Protein AF-A0A8T7BG74-F1 (afdb_monomer)

pLDDT: mean 85.66, std 17.88, range [34.91, 98.44]

Sequence (77 aa):
SMMETSVKCECPQHLAKILSKLVAFENYSKDCEDSNEEDAALHKSLYEITASARTTYESALDKILVLEKIDIDRLDG

Radius of gyration: 17.17 Å; Cα contacts (8 Å, |Δi|>4): 38; chains: 1; bounding box: 36×29×45 Å

Secondary structure (DSSP, 8-state):
----------HHHHHHHHHHHHHHHHHHHHHPPPSSHHHHHHHHHHHHHHHHHHHHHHHHHHHHHHHHT--GGGS--

Nearest PDB structures (foldseek):
  8q72-assembly1_B  TM=8.987E-01  e=5.511E+00  Escherichia coli
  3ja6-assembly1_I  TM=4.406E-01  e=6.221E+00  Escherichia coli

Solvent-accessible surface area (backbone atoms only — not comparable to full-atom values): 4588 Å² total; per-residue (Å²): 132,85,83,75,81,76,72,86,64,67,55,64,63,53,48,51,57,48,46,55,50,35,56,52,48,31,52,48,35,69,70,53,87,62,91,45,74,68,50,43,54,49,30,52,50,53,26,54,55,35,53,52,49,38,56,54,52,52,59,51,42,54,54,49,31,63,74,71,67,57,69,75,88,68,71,85,120

Mean predicted aligned error: 7.37 Å

Structure (mmCIF, N/CA/C/O backbone):
data_AF-A0A8T7BG74-F1
#
_entry.id   AF-A0A8T7BG74-F1
#
loop_
_atom_site.group_PDB
_atom_site.id
_atom_site.type_symbol
_atom_site.label_atom_id
_atom_site.label_alt_id
_atom_site.label_comp_id
_atom_site.label_asym_id
_atom_site.label_entity_id
_atom_site.label_seq_id
_atom_site.pdbx_PDB_ins_code
_atom_site.Cartn_x
_atom_site.Cartn_y
_atom_site.Cartn_z
_atom_site.occupancy
_atom_site.B_iso_or_equiv
_atom_site.auth_seq_id
_atom_site.auth_comp_id
_atom_site.auth_asym_id
_atom_site.auth_atom_id
_atom_site.pdbx_PDB_model_num
ATOM 1 N N . SER A 1 1 ? 20.914 -23.796 -24.817 1.00 34.91 1 SER A N 1
ATOM 2 C CA . SER A 1 1 ? 21.293 -22.485 -24.268 1.00 34.91 1 SER A CA 1
ATOM 3 C C . SER A 1 1 ? 20.316 -22.176 -23.156 1.00 34.91 1 SER A C 1
ATOM 5 O O . SER A 1 1 ? 19.130 -22.079 -23.448 1.00 34.91 1 SER A O 1
ATOM 7 N N . MET A 1 2 ? 20.763 -22.173 -21.897 1.00 41.66 2 MET A N 1
ATOM 8 C CA . MET A 1 2 ? 19.929 -21.742 -20.770 1.00 41.66 2 MET A CA 1
ATOM 9 C C . MET A 1 2 ? 19.626 -20.259 -20.984 1.00 41.66 2 MET A C 1
ATOM 11 O O . MET A 1 2 ? 20.548 -19.467 -21.156 1.00 41.66 2 MET A O 1
ATOM 15 N N . MET A 1 3 ? 18.347 -19.899 -21.059 1.00 42.84 3 MET A N 1
ATOM 16 C CA . MET A 1 3 ? 17.935 -18.502 -21.019 1.00 42.84 3 MET A CA 1
ATOM 17 C C . MET A 1 3 ? 18.213 -17.996 -19.604 1.00 42.84 3 MET A C 1
ATOM 19 O O . MET A 1 3 ? 17.403 -18.181 -18.703 1.00 42.84 3 MET A O 1
ATOM 23 N N . GLU A 1 4 ? 19.387 -17.408 -19.391 1.00 49.19 4 GLU A N 1
ATOM 24 C CA . GLU A 1 4 ? 19.618 -16.562 -18.228 1.00 49.19 4 GLU A CA 1
ATOM 25 C C . GLU A 1 4 ? 18.775 -15.303 -18.423 1.00 49.19 4 GLU A C 1
ATOM 27 O O . GLU A 1 4 ? 19.148 -14.384 -19.154 1.00 49.19 4 GLU A O 1
ATOM 32 N N . THR A 1 5 ? 17.602 -15.257 -17.797 1.00 48.88 5 THR A N 1
ATOM 33 C CA . THR A 1 5 ? 16.907 -13.993 -17.570 1.00 48.88 5 THR A CA 1
ATOM 34 C C . THR A 1 5 ? 17.733 -13.232 -16.540 1.00 48.88 5 THR A C 1
ATOM 36 O O . THR A 1 5 ? 17.465 -13.306 -15.342 1.00 48.88 5 THR A O 1
ATOM 39 N N . SER A 1 6 ? 18.807 -12.571 -16.977 1.00 51.28 6 SER A N 1
ATOM 40 C CA . SER A 1 6 ? 19.631 -11.745 -16.099 1.00 51.28 6 SER A CA 1
ATOM 41 C C . SER A 1 6 ? 18.864 -10.462 -15.776 1.00 51.28 6 SER A C 1
ATOM 43 O O . SER A 1 6 ? 19.190 -9.383 -16.274 1.00 51.28 6 SER A O 1
ATOM 45 N N . VAL A 1 7 ? 17.806 -10.571 -14.976 1.00 57.94 7 VAL A N 1
ATOM 46 C CA . VAL A 1 7 ? 17.263 -9.409 -14.285 1.00 57.94 7 VAL A CA 1
ATOM 47 C C . VAL A 1 7 ? 18.380 -8.962 -13.343 1.00 57.94 7 VAL A C 1
ATOM 49 O O . VAL A 1 7 ? 18.663 -9.613 -12.346 1.00 57.94 7 VAL A O 1
ATOM 52 N N . LYS A 1 8 ? 19.117 -7.910 -13.717 1.00 67.44 8 LYS A N 1
ATOM 53 C CA . LYS A 1 8 ? 20.271 -7.428 -12.936 1.00 67.44 8 LYS A CA 1
ATOM 54 C C . LYS A 1 8 ? 19.845 -6.701 -11.652 1.00 67.44 8 LYS A C 1
ATOM 56 O O . LYS A 1 8 ? 20.668 -6.539 -10.756 1.00 67.44 8 LYS A O 1
ATOM 61 N N . CYS A 1 9 ? 18.591 -6.244 -11.574 1.00 79.44 9 CYS A N 1
ATOM 62 C CA . CYS A 1 9 ? 18.010 -5.539 -10.427 1.00 79.44 9 CYS A CA 1
ATOM 63 C C . CYS A 1 9 ? 17.005 -6.457 -9.724 1.00 79.44 9 CYS A C 1
ATOM 65 O O . CYS A 1 9 ? 15.951 -6.748 -10.274 1.00 79.44 9 CYS A O 1
ATOM 67 N N . GLU A 1 10 ? 17.232 -6.802 -8.460 1.00 88.38 10 GLU A N 1
ATOM 68 C CA . GLU A 1 10 ? 16.233 -7.511 -7.630 1.00 88.38 10 GLU A CA 1
ATOM 69 C C . GLU A 1 10 ? 15.044 -6.612 -7.216 1.00 88.38 10 GLU A C 1
ATOM 71 O O . GLU A 1 10 ? 14.142 -6.991 -6.466 1.00 88.38 10 GLU A O 1
ATOM 76 N N . CYS A 1 11 ? 15.043 -5.376 -7.704 1.00 90.62 11 CYS A N 1
ATOM 77 C CA . CYS A 1 11 ? 14.143 -4.290 -7.357 1.00 90.62 11 CYS A CA 1
ATOM 78 C C . CYS A 1 11 ? 12.655 -4.628 -7.590 1.00 90.62 11 CYS A C 1
ATOM 80 O O . CYS A 1 11 ? 11.878 -4.412 -6.657 1.00 90.62 11 CYS A O 1
ATOM 82 N N . PRO A 1 12 ? 12.235 -5.235 -8.728 1.00 89.81 12 PRO A N 1
ATOM 83 C CA . PRO A 1 12 ? 10.850 -5.677 -8.907 1.00 89.81 12 PRO A CA 1
ATOM 84 C C . PRO A 1 12 ? 10.403 -6.659 -7.820 1.00 89.81 12 PRO A C 1
ATOM 86 O O . PRO A 1 12 ? 9.326 -6.507 -7.248 1.00 89.81 12 PRO A O 1
ATOM 89 N N . GLN A 1 13 ? 11.252 -7.637 -7.478 1.00 89.69 13 GLN A N 1
ATOM 90 C CA . GLN A 1 13 ? 1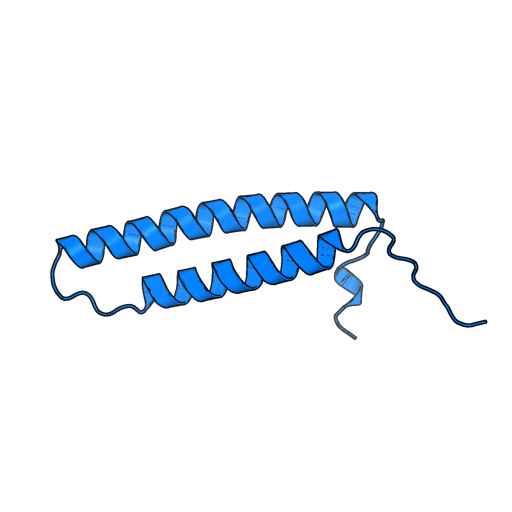0.918 -8.650 -6.477 1.00 89.69 13 GLN A CA 1
ATOM 91 C C . GLN A 1 13 ? 10.819 -8.039 -5.072 1.00 89.69 13 GLN A C 1
ATOM 93 O O . GLN A 1 13 ? 9.934 -8.400 -4.292 1.00 89.69 13 GLN A O 1
ATOM 98 N N . HIS A 1 14 ? 11.711 -7.106 -4.731 1.00 93.50 14 HIS A N 1
ATOM 99 C CA . HIS A 1 14 ? 11.641 -6.382 -3.464 1.00 93.50 14 HIS A CA 1
ATOM 100 C C . HIS A 1 14 ? 10.383 -5.515 -3.362 1.00 93.50 14 HIS A C 1
ATOM 102 O O . HIS A 1 14 ? 9.715 -5.556 -2.327 1.00 93.50 14 HIS A O 1
ATOM 108 N N . LEU A 1 15 ? 10.024 -4.782 -4.421 1.00 94.62 15 LEU A N 1
ATOM 109 C CA . LEU A 1 15 ? 8.808 -3.967 -4.439 1.00 94.62 15 LEU A CA 1
ATOM 110 C C . LEU A 1 15 ? 7.550 -4.831 -4.351 1.00 94.62 15 LEU A C 1
ATOM 112 O O . LEU A 1 15 ? 6.677 -4.519 -3.546 1.00 94.62 15 LEU A O 1
ATOM 116 N N . ALA A 1 16 ? 7.487 -5.954 -5.071 1.00 92.62 16 ALA A N 1
ATOM 117 C CA . ALA A 1 16 ? 6.375 -6.897 -4.966 1.00 92.62 16 ALA A CA 1
ATOM 118 C C . ALA A 1 16 ? 6.183 -7.397 -3.521 1.00 92.62 16 ALA A C 1
ATOM 120 O O . ALA A 1 16 ? 5.071 -7.378 -2.998 1.00 92.62 16 ALA A O 1
ATOM 121 N N . LYS A 1 17 ? 7.273 -7.752 -2.823 1.00 96.19 17 LYS A N 1
ATOM 122 C CA . LYS A 1 17 ? 7.223 -8.155 -1.403 1.00 96.19 17 LYS A CA 1
ATOM 123 C C . LYS A 1 17 ? 6.725 -7.031 -0.486 1.00 96.19 17 LYS A C 1
ATOM 125 O O . LYS A 1 17 ? 6.037 -7.315 0.493 1.00 96.19 17 LYS A O 1
ATOM 130 N N . ILE A 1 18 ? 7.086 -5.775 -0.761 1.00 97.88 18 ILE A N 1
ATOM 131 C CA . ILE A 1 18 ? 6.592 -4.616 -0.002 1.00 97.88 18 ILE A CA 1
ATOM 132 C C . ILE A 1 18 ? 5.097 -4.420 -0.259 1.00 97.88 18 ILE A C 1
ATOM 134 O O . ILE A 1 18 ? 4.337 -4.313 0.698 1.00 97.88 18 ILE A O 1
ATOM 138 N N . LEU A 1 19 ? 4.665 -4.455 -1.520 1.00 97.94 19 LEU A N 1
ATOM 139 C CA . LEU A 1 19 ? 3.257 -4.339 -1.901 1.00 97.94 19 LEU A CA 1
ATOM 140 C C . LEU A 1 19 ? 2.395 -5.411 -1.231 1.00 97.94 19 LEU A C 1
ATOM 142 O O . LEU A 1 19 ? 1.365 -5.082 -0.650 1.00 97.94 19 LEU A O 1
ATOM 146 N N . SER A 1 20 ? 2.849 -6.668 -1.204 1.00 97.38 20 SER A N 1
ATOM 147 C CA . SER A 1 20 ? 2.141 -7.735 -0.487 1.00 97.38 20 SER A CA 1
ATOM 148 C C . SER A 1 20 ? 1.978 -7.439 1.008 1.00 97.38 20 SER A C 1
ATOM 150 O O . SER A 1 20 ? 0.932 -7.738 1.579 1.00 97.38 20 SER A O 1
ATOM 152 N N . LYS A 1 21 ? 2.982 -6.828 1.654 1.00 98.38 21 LYS A N 1
ATOM 153 C CA . LYS A 1 21 ? 2.891 -6.423 3.067 1.00 98.38 21 LYS A CA 1
ATOM 154 C C . LYS A 1 21 ? 1.931 -5.255 3.277 1.00 98.38 21 LYS A C 1
ATOM 156 O O . LYS A 1 21 ? 1.217 -5.256 4.272 1.00 98.38 21 LYS A O 1
ATOM 161 N N . LEU A 1 22 ? 1.910 -4.289 2.359 1.00 98.44 22 LEU A N 1
ATOM 162 C CA . LEU A 1 22 ? 0.983 -3.158 2.412 1.00 98.44 22 LEU A CA 1
ATOM 163 C C . LEU A 1 22 ? -0.464 -3.642 2.280 1.00 98.44 22 LEU A C 1
ATOM 165 O O . LEU A 1 22 ? -1.277 -3.334 3.140 1.00 98.44 22 LEU A O 1
ATOM 169 N N . VAL A 1 23 ? -0.751 -4.507 1.302 1.00 97.88 23 VAL A N 1
ATOM 170 C CA . VAL A 1 23 ? -2.081 -5.120 1.137 1.00 97.88 23 VAL A CA 1
ATOM 171 C C . VAL A 1 23 ? -2.489 -5.930 2.371 1.00 97.88 23 VAL A C 1
ATOM 173 O O . VAL A 1 23 ? -3.624 -5.833 2.831 1.00 97.88 23 VAL A O 1
ATOM 176 N N . ALA A 1 24 ? -1.572 -6.720 2.938 1.00 98.06 24 ALA A N 1
ATOM 177 C CA . ALA A 1 24 ? -1.856 -7.473 4.157 1.00 98.06 24 ALA A CA 1
ATOM 178 C C . ALA A 1 24 ? -2.187 -6.550 5.341 1.00 98.06 24 ALA A C 1
ATOM 180 O O . ALA A 1 24 ? -3.101 -6.847 6.108 1.00 98.06 24 ALA A O 1
ATOM 181 N N . PHE A 1 25 ? -1.470 -5.431 5.478 1.00 98.12 25 PHE A N 1
ATOM 182 C CA . PHE A 1 25 ? -1.716 -4.468 6.544 1.00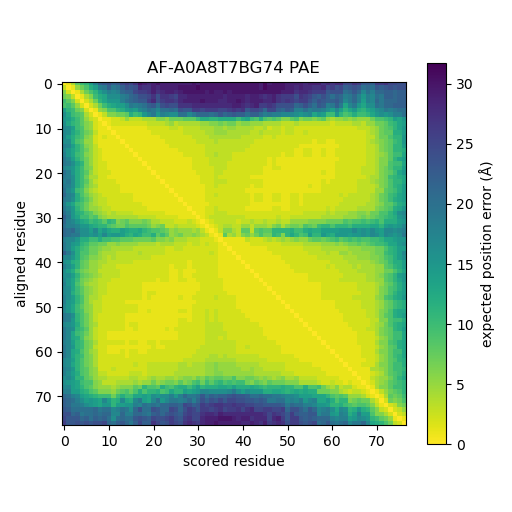 98.12 25 PHE A CA 1
ATOM 183 C C . PHE A 1 25 ? -3.000 -3.658 6.321 1.00 98.12 25 PHE A C 1
ATOM 185 O O . PHE A 1 25 ? -3.728 -3.448 7.280 1.00 98.12 25 PHE A O 1
ATOM 192 N N . GLU A 1 26 ? -3.346 -3.293 5.082 1.00 97.12 26 GLU A N 1
ATOM 193 C CA . GLU A 1 26 ? -4.648 -2.694 4.748 1.00 97.12 26 GLU A CA 1
ATOM 194 C C . GLU A 1 26 ? -5.806 -3.597 5.186 1.00 97.12 26 GLU A C 1
ATOM 196 O O . GLU A 1 26 ? -6.713 -3.139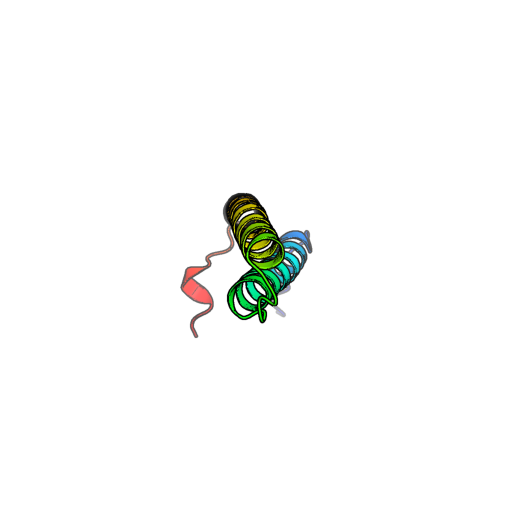 5.878 1.00 97.12 26 GLU A O 1
ATOM 201 N N . ASN A 1 27 ? -5.757 -4.884 4.826 1.00 96.25 27 ASN A N 1
ATOM 202 C CA . ASN A 1 27 ? -6.786 -5.846 5.226 1.00 96.25 27 ASN A CA 1
ATOM 203 C C . ASN A 1 27 ? -6.845 -5.988 6.750 1.00 96.25 27 ASN A C 1
ATOM 205 O O . ASN A 1 27 ? -7.922 -5.926 7.327 1.00 96.25 27 ASN A O 1
ATOM 209 N N . TYR A 1 28 ? -5.689 -6.091 7.411 1.00 96.81 28 TYR A N 1
ATOM 210 C CA . TYR A 1 28 ? -5.626 -6.130 8.869 1.00 96.81 28 TYR A CA 1
ATOM 211 C C . TYR A 1 28 ? -6.236 -4.877 9.515 1.00 96.81 28 TYR A C 1
ATOM 213 O O . TYR A 1 28 ? -7.051 -5.007 10.418 1.00 96.81 28 TYR A O 1
ATOM 221 N N . SER A 1 29 ? -5.876 -3.671 9.061 1.00 95.56 29 SER A N 1
ATOM 222 C CA . SER A 1 29 ? -6.407 -2.413 9.604 1.00 95.56 29 SER A CA 1
ATOM 223 C C . SER A 1 29 ? -7.901 -2.249 9.343 1.00 95.56 29 SER A C 1
ATOM 225 O O . SER A 1 29 ? -8.583 -1.612 10.133 1.00 95.56 29 SER A O 1
ATOM 227 N N . LYS A 1 30 ? -8.415 -2.818 8.251 1.00 92.06 30 LYS A N 1
ATOM 228 C CA . LYS A 1 30 ? -9.842 -2.807 7.926 1.00 92.06 30 LYS A CA 1
ATOM 229 C C . LYS A 1 30 ? -10.649 -3.808 8.758 1.00 92.06 30 LYS A C 1
ATOM 231 O O . LYS A 1 30 ? -11.782 -3.507 9.117 1.00 92.06 30 LYS A O 1
ATOM 236 N N . ASP A 1 31 ? -10.077 -4.980 9.024 1.00 93.25 31 ASP A N 1
ATOM 237 C CA . ASP A 1 31 ? -10.742 -6.088 9.720 1.00 93.25 31 ASP A CA 1
ATOM 238 C C . ASP A 1 31 ? -10.443 -6.100 11.233 1.00 93.25 31 ASP A C 1
ATOM 240 O O . ASP A 1 31 ? -10.854 -7.022 11.942 1.00 93.25 31 ASP A O 1
ATOM 244 N N . CYS A 1 32 ? -9.701 -5.108 11.735 1.00 92.38 32 CYS A N 1
ATOM 245 C CA . CYS A 1 32 ? -9.374 -4.992 13.151 1.00 92.38 32 CYS A CA 1
ATOM 246 C C . CYS A 1 32 ? -10.634 -4.703 13.978 1.00 92.38 32 CYS A C 1
ATOM 248 O O . CYS A 1 32 ? -11.528 -3.981 13.542 1.00 92.38 32 CYS A O 1
ATOM 250 N N . GLU A 1 33 ? -10.706 -5.270 15.180 1.00 87.56 33 GLU A N 1
ATOM 251 C CA . GLU A 1 33 ? -11.811 -5.009 16.098 1.00 87.56 33 GLU A CA 1
ATOM 252 C C . GLU A 1 33 ? -11.599 -3.665 16.805 1.00 87.56 33 GLU A C 1
ATOM 254 O O . GLU A 1 33 ? -10.600 -3.463 17.500 1.00 87.56 33 GLU A O 1
ATOM 259 N N . ASP A 1 34 ? -12.557 -2.755 16.648 1.00 90.44 3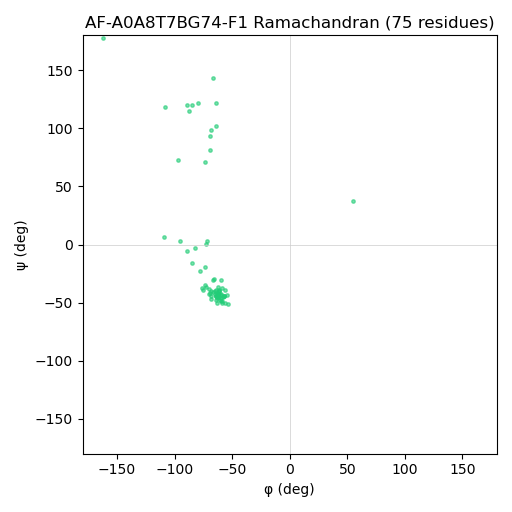4 ASP A N 1
ATOM 260 C CA . ASP A 1 34 ? -12.539 -1.449 17.298 1.00 90.44 34 ASP A CA 1
ATOM 261 C C . ASP A 1 34 ? -13.222 -1.525 18.665 1.00 90.44 34 ASP A C 1
ATOM 263 O O . ASP A 1 34 ? -14.410 -1.837 18.769 1.00 90.44 34 ASP A O 1
ATOM 267 N N . SER A 1 35 ? -12.488 -1.208 19.735 1.00 86.38 35 SER A N 1
ATOM 268 C CA . SER A 1 35 ? -13.046 -1.221 21.096 1.00 86.38 35 SER A CA 1
ATOM 269 C C . SER A 1 35 ? -13.767 0.085 21.459 1.00 86.38 35 SER A C 1
ATOM 271 O O . SER A 1 35 ? -14.514 0.125 22.439 1.00 86.38 35 SER A O 1
ATOM 273 N N . ASN A 1 36 ? -13.542 1.161 20.695 1.00 93.94 36 ASN A N 1
ATOM 274 C CA . ASN A 1 36 ? -14.170 2.475 20.846 1.00 93.94 36 ASN A CA 1
ATOM 275 C C . ASN A 1 36 ? -14.013 3.326 19.559 1.00 93.94 36 ASN A C 1
ATOM 277 O O . ASN A 1 36 ? -13.383 2.905 18.589 1.00 93.94 36 ASN A O 1
ATOM 281 N N . GLU A 1 37 ? -14.585 4.535 19.551 1.00 94.06 37 GLU A N 1
ATOM 282 C CA . GLU A 1 37 ? -14.530 5.453 18.400 1.00 94.06 37 GLU A CA 1
ATOM 283 C C . GLU A 1 37 ? -13.117 5.983 18.088 1.00 94.06 37 GLU A C 1
ATOM 285 O O . GLU A 1 37 ? -12.812 6.257 16.925 1.00 94.06 37 GLU A O 1
ATOM 290 N N . GLU A 1 38 ? -12.250 6.128 19.094 1.00 95.94 38 GLU A N 1
ATOM 291 C CA . GLU A 1 38 ? -10.864 6.579 18.904 1.00 95.94 38 GLU A CA 1
ATOM 292 C C . GLU A 1 38 ? -10.033 5.501 18.192 1.00 95.94 38 GLU A C 1
ATOM 294 O O . GLU A 1 38 ? -9.304 5.815 17.247 1.00 95.94 38 GLU A O 1
ATOM 299 N N . ASP A 1 39 ? -10.205 4.234 18.578 1.00 95.88 39 ASP A N 1
ATOM 300 C CA . ASP A 1 39 ? -9.570 3.082 17.928 1.00 95.88 39 ASP A CA 1
ATOM 301 C C . ASP A 1 39 ? -10.019 2.966 16.463 1.00 95.88 39 ASP A C 1
ATOM 303 O O . ASP A 1 39 ? -9.180 2.865 15.565 1.00 95.88 39 ASP A O 1
ATOM 307 N N . ALA A 1 40 ? -11.323 3.107 16.199 1.00 95.19 40 ALA A N 1
ATOM 308 C CA . ALA A 1 40 ? -11.872 3.085 14.840 1.00 95.19 40 ALA A CA 1
ATOM 309 C C . ALA A 1 40 ? -11.290 4.195 13.952 1.00 95.19 40 ALA A C 1
ATOM 311 O O . ALA A 1 40 ? -10.935 3.975 12.787 1.00 95.19 40 ALA A O 1
ATOM 312 N N . ALA A 1 41 ? -11.159 5.409 14.496 1.00 96.50 41 ALA A N 1
ATOM 313 C CA . ALA A 1 41 ? -10.558 6.528 13.779 1.00 96.50 41 ALA A CA 1
ATOM 314 C C . ALA A 1 41 ? -9.069 6.281 13.482 1.00 96.50 41 ALA A C 1
ATOM 316 O O . ALA A 1 41 ? -8.599 6.585 12.378 1.00 96.50 41 ALA A O 1
ATOM 317 N N . LEU A 1 42 ? -8.334 5.701 14.435 1.00 96.56 42 LEU A N 1
ATOM 318 C CA . LEU A 1 42 ? -6.937 5.320 14.252 1.00 96.56 42 LEU A CA 1
ATOM 319 C C . LEU A 1 42 ? -6.785 4.256 13.158 1.00 96.56 42 LEU A C 1
ATOM 321 O O . LEU A 1 42 ? -5.983 4.444 12.243 1.00 96.56 42 LEU A O 1
ATOM 325 N N . HIS A 1 43 ? -7.553 3.168 13.206 1.00 97.44 43 HIS A N 1
ATOM 326 C CA . HIS A 1 43 ? -7.462 2.087 12.222 1.00 97.44 43 HIS A CA 1
ATOM 327 C C . HIS A 1 43 ? -7.845 2.540 10.814 1.00 97.44 43 HIS A C 1
ATOM 329 O O . HIS A 1 43 ? -7.150 2.209 9.849 1.00 97.44 43 HIS A O 1
ATOM 335 N N . LYS A 1 44 ? -8.865 3.395 10.691 1.00 96.38 44 LYS A N 1
ATOM 336 C CA . LYS A 1 44 ? -9.198 4.042 9.419 1.00 96.38 44 LYS A CA 1
ATOM 337 C C . LYS A 1 44 ? -8.033 4.880 8.882 1.00 96.38 44 LYS A C 1
ATOM 339 O O . LYS A 1 44 ? -7.692 4.762 7.707 1.00 96.38 44 LYS A O 1
ATOM 344 N N . SER A 1 45 ? -7.396 5.684 9.733 1.00 97.94 45 SER A N 1
ATOM 345 C CA . SER A 1 45 ? -6.223 6.481 9.347 1.00 97.94 45 SER A CA 1
ATOM 346 C C . SER A 1 45 ? -5.052 5.596 8.895 1.00 97.94 45 SER A C 1
ATOM 348 O O . SER A 1 45 ? -4.434 5.854 7.862 1.00 97.94 45 SER A O 1
ATOM 350 N N . LEU A 1 46 ? -4.782 4.496 9.609 1.00 98.06 46 LEU A N 1
ATOM 351 C CA . LEU A 1 46 ? -3.750 3.522 9.235 1.00 98.06 46 LEU A CA 1
ATOM 352 C C . LEU A 1 46 ? -4.041 2.862 7.881 1.00 98.06 46 LEU A C 1
ATOM 354 O O . LEU A 1 46 ? -3.131 2.753 7.055 1.00 98.06 46 LEU A O 1
ATOM 358 N N . TYR A 1 47 ? -5.293 2.481 7.622 1.00 97.94 47 TYR A N 1
ATOM 359 C CA . TYR A 1 47 ? -5.728 1.981 6.318 1.00 97.94 47 TYR A CA 1
ATOM 360 C C . TYR A 1 47 ? -5.474 3.015 5.209 1.00 97.94 47 TYR A C 1
ATOM 362 O O . TYR A 1 47 ? -4.838 2.697 4.205 1.00 97.94 47 TYR A O 1
ATOM 370 N N . GLU A 1 48 ? -5.904 4.266 5.400 1.00 98.19 48 GLU A N 1
ATOM 371 C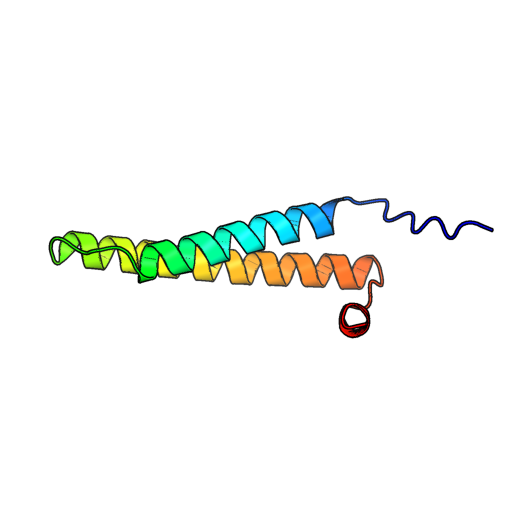 CA . GLU A 1 48 ? -5.765 5.338 4.404 1.00 98.19 48 GLU A CA 1
ATOM 372 C C . GLU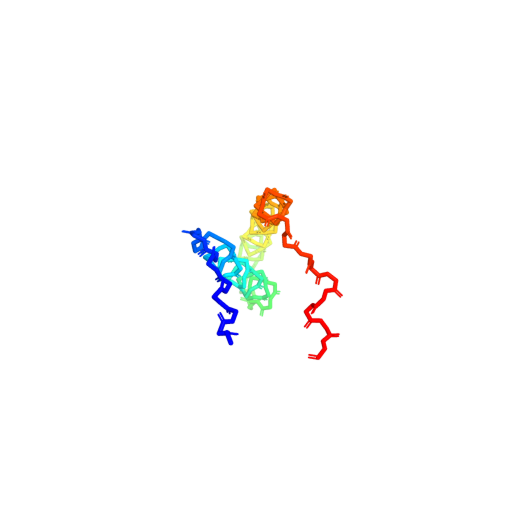 A 1 48 ? -4.293 5.650 4.082 1.00 98.19 48 GLU A C 1
ATOM 374 O O . GLU A 1 48 ? -3.910 5.749 2.911 1.00 98.19 48 GLU A O 1
ATOM 379 N N . ILE A 1 49 ? -3.442 5.748 5.109 1.00 98.44 49 ILE A N 1
ATOM 380 C CA . ILE A 1 49 ? -1.997 5.970 4.950 1.00 98.44 49 ILE A CA 1
ATOM 381 C C . ILE A 1 49 ? -1.355 4.805 4.189 1.00 98.44 49 ILE A C 1
ATOM 383 O O . ILE A 1 49 ? -0.534 5.023 3.293 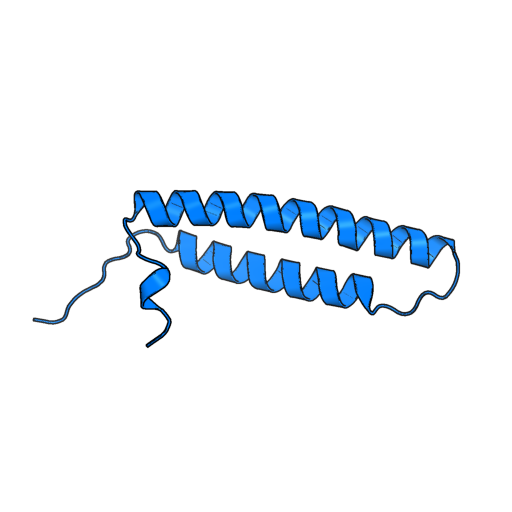1.00 98.44 49 ILE A O 1
ATOM 387 N N . THR A 1 50 ? -1.740 3.570 4.513 1.00 98.31 50 THR A N 1
ATOM 388 C CA . THR A 1 50 ? -1.176 2.371 3.881 1.00 98.31 50 THR A CA 1
ATOM 389 C C . THR A 1 50 ? -1.602 2.257 2.420 1.00 98.31 50 THR A C 1
ATOM 391 O O . THR A 1 50 ? -0.746 2.029 1.565 1.00 98.31 50 THR A O 1
ATOM 394 N N . ALA A 1 51 ? -2.869 2.540 2.108 1.00 97.88 51 ALA A N 1
ATOM 395 C CA . ALA A 1 51 ? -3.381 2.571 0.738 1.00 97.88 51 ALA A CA 1
ATOM 396 C C . ALA A 1 51 ? -2.673 3.627 -0.131 1.00 97.88 51 ALA A C 1
ATOM 398 O O . ALA A 1 51 ? -2.346 3.382 -1.300 1.00 97.88 51 ALA A O 1
ATOM 399 N N . SER A 1 52 ? -2.380 4.794 0.449 1.00 98.44 52 SER A N 1
ATOM 400 C CA . SER A 1 52 ? -1.593 5.844 -0.209 1.00 98.44 52 SER A CA 1
ATOM 401 C C . SER A 1 52 ? -0.153 5.391 -0.489 1.00 98.44 52 SER A C 1
ATOM 403 O O . SER A 1 52 ? 0.364 5.553 -1.603 1.00 98.44 52 SER A O 1
ATOM 405 N N . ALA A 1 53 ? 0.485 4.739 0.490 1.00 98.25 53 ALA A N 1
ATOM 406 C CA . ALA A 1 53 ? 1.805 4.150 0.306 1.00 98.25 53 ALA A CA 1
ATOM 407 C C . ALA A 1 53 ? 1.783 3.080 -0.797 1.00 98.25 53 ALA A C 1
ATOM 409 O O . ALA A 1 53 ? 2.604 3.146 -1.708 1.00 98.25 53 ALA A O 1
ATOM 410 N N . ARG A 1 54 ? 0.816 2.153 -0.788 1.00 98.38 54 ARG A N 1
ATOM 411 C CA . ARG A 1 54 ? 0.672 1.108 -1.815 1.00 98.38 54 ARG A CA 1
ATOM 412 C C . ARG A 1 54 ? 0.627 1.702 -3.218 1.00 98.38 54 ARG A C 1
ATOM 414 O O . ARG A 1 54 ? 1.460 1.338 -4.039 1.00 98.38 54 ARG A O 1
ATOM 421 N N . THR A 1 55 ? -0.234 2.693 -3.445 1.00 98.06 55 THR A N 1
ATOM 422 C CA . THR A 1 55 ? -0.359 3.386 -4.742 1.00 98.06 55 THR A CA 1
ATOM 423 C C . THR A 1 55 ? 0.979 3.985 -5.207 1.00 98.06 55 THR A C 1
ATOM 425 O O . THR A 1 55 ? 1.348 3.926 -6.384 1.00 98.06 55 THR A O 1
ATOM 428 N N . THR A 1 56 ? 1.751 4.543 -4.268 1.00 98.00 56 THR A N 1
ATOM 429 C CA . THR A 1 56 ? 3.082 5.104 -4.549 1.00 98.00 56 THR A CA 1
ATOM 430 C C . THR A 1 56 ? 4.085 4.018 -4.951 1.00 98.00 56 THR A C 1
ATOM 432 O O . THR A 1 56 ? 4.877 4.219 -5.874 1.00 98.00 56 THR A O 1
ATOM 435 N N . TYR A 1 57 ? 4.051 2.860 -4.287 1.00 96.94 57 TYR A N 1
ATOM 436 C CA . TYR A 1 57 ? 4.922 1.723 -4.598 1.00 96.94 57 TYR A CA 1
ATOM 437 C C . TYR A 1 57 ? 4.513 0.997 -5.887 1.00 96.94 57 TYR A C 1
ATOM 439 O O . TYR A 1 57 ? 5.398 0.579 -6.627 1.00 96.94 57 TYR A O 1
ATOM 447 N N . GLU A 1 58 ? 3.220 0.901 -6.203 1.00 96.50 58 GLU A N 1
ATOM 448 C CA . GLU A 1 58 ? 2.716 0.388 -7.490 1.00 96.50 58 GLU A CA 1
ATOM 449 C C . GLU A 1 58 ? 3.247 1.253 -8.636 1.00 96.50 58 GLU A C 1
ATOM 451 O O . GLU A 1 58 ? 3.910 0.754 -9.541 1.00 96.50 58 GLU A O 1
ATOM 456 N N . SER A 1 59 ? 3.125 2.577 -8.503 1.00 96.19 59 SER A N 1
ATOM 457 C CA . SER A 1 59 ? 3.686 3.529 -9.471 1.00 96.19 59 SER A CA 1
ATOM 458 C C . SER A 1 59 ? 5.210 3.412 -9.621 1.00 96.19 59 SER A C 1
ATOM 460 O O . SER A 1 59 ? 5.768 3.731 -10.673 1.00 96.19 59 SER A O 1
ATOM 462 N N . ALA A 1 60 ? 5.923 3.023 -8.560 1.00 94.56 60 ALA A N 1
ATOM 463 C CA . ALA A 1 60 ? 7.359 2.774 -8.621 1.00 94.56 60 ALA A CA 1
ATOM 464 C C . ALA A 1 60 ? 7.675 1.442 -9.316 1.00 94.56 60 ALA A C 1
ATOM 466 O O . ALA A 1 60 ? 8.622 1.383 -10.100 1.00 94.56 60 ALA A O 1
ATOM 467 N N . LEU A 1 61 ? 6.876 0.401 -9.070 1.00 93.06 61 LEU A N 1
ATOM 468 C CA . LEU A 1 61 ? 7.009 -0.896 -9.720 1.00 93.06 61 LEU A CA 1
ATOM 469 C C . LEU A 1 61 ? 6.779 -0.772 -11.229 1.00 93.06 61 LEU A C 1
ATOM 471 O O . LEU A 1 61 ? 7.633 -1.216 -11.993 1.00 93.06 61 LEU A O 1
ATOM 475 N N . ASP A 1 62 ? 5.729 -0.069 -11.655 1.00 91.00 62 ASP A N 1
ATOM 476 C CA . ASP A 1 62 ? 5.438 0.180 -13.072 1.00 91.00 62 ASP A CA 1
ATOM 477 C C . ASP A 1 62 ? 6.629 0.819 -13.798 1.00 91.00 62 ASP A C 1
ATOM 479 O O . ASP A 1 62 ? 7.017 0.395 -14.888 1.00 91.00 62 ASP A O 1
ATOM 483 N N . LYS A 1 63 ? 7.287 1.801 -13.167 1.00 92.00 63 LYS A N 1
ATOM 484 C CA . LYS A 1 63 ? 8.487 2.445 -13.730 1.00 92.00 63 LYS A CA 1
ATOM 485 C C . LYS A 1 63 ? 9.640 1.463 -13.924 1.00 92.00 63 LYS A C 1
ATOM 487 O O . LYS A 1 63 ? 10.345 1.561 -14.927 1.00 92.00 63 LYS A O 1
ATOM 492 N N . ILE A 1 64 ? 9.848 0.542 -12.981 1.00 88.69 64 ILE A N 1
ATOM 493 C CA . ILE A 1 64 ? 10.900 -0.476 -13.090 1.00 88.69 64 ILE A CA 1
ATOM 494 C C . ILE A 1 64 ? 10.558 -1.462 -14.209 1.00 88.69 64 ILE A C 1
ATOM 496 O O . ILE A 1 64 ? 11.425 -1.777 -15.019 1.00 88.69 64 ILE A O 1
ATOM 500 N N . LEU A 1 65 ? 9.308 -1.917 -14.290 1.00 86.88 65 LEU A N 1
ATOM 501 C CA . LEU A 1 65 ? 8.874 -2.876 -15.308 1.00 86.88 65 LEU A CA 1
ATOM 502 C C . LEU A 1 65 ? 9.012 -2.294 -16.722 1.00 86.88 65 LEU A C 1
ATOM 504 O O . LEU A 1 65 ? 9.552 -2.958 -17.606 1.00 86.88 65 LEU A O 1
ATOM 508 N N . VAL A 1 66 ? 8.654 -1.018 -16.911 1.00 87.31 66 VAL A N 1
ATOM 509 C CA . VAL A 1 66 ? 8.884 -0.288 -18.169 1.00 87.31 66 VAL A CA 1
ATOM 510 C C . VAL A 1 66 ? 10.378 -0.171 -18.495 1.00 87.31 66 VAL A C 1
ATOM 512 O O . VAL A 1 66 ? 10.772 -0.403 -19.639 1.00 87.31 66 VAL A O 1
ATOM 515 N N . LEU A 1 67 ? 11.221 0.173 -17.513 1.00 87.38 67 LEU A N 1
ATOM 516 C CA . LEU A 1 67 ? 12.668 0.326 -17.710 1.00 87.38 67 LEU A CA 1
ATOM 517 C C . LEU A 1 67 ? 13.342 -0.997 -18.106 1.00 87.38 67 LEU A C 1
ATOM 519 O O . LEU A 1 67 ? 14.157 -1.026 -19.029 1.00 87.38 67 LEU A O 1
ATOM 523 N N . GLU A 1 68 ? 12.976 -2.084 -17.429 1.00 83.00 68 GLU A N 1
ATOM 524 C CA . GLU A 1 68 ? 13.517 -3.430 -17.644 1.00 83.00 68 GLU A CA 1
ATOM 525 C C . GLU A 1 68 ? 12.843 -4.159 -18.825 1.00 83.00 68 GLU A C 1
ATOM 527 O O . GLU A 1 68 ? 13.258 -5.259 -19.187 1.00 83.00 68 GLU A O 1
ATOM 532 N N . LYS A 1 69 ? 11.830 -3.545 -19.459 1.00 83.44 69 LYS A N 1
ATOM 533 C CA . LYS A 1 69 ? 11.013 -4.132 -20.539 1.00 83.44 69 LYS A CA 1
ATOM 534 C C . LYS A 1 69 ? 10.378 -5.470 -20.139 1.00 83.44 69 LYS A C 1
ATOM 536 O O . LYS A 1 69 ? 10.307 -6.399 -20.946 1.00 83.44 69 LYS A O 1
ATOM 541 N N . ILE A 1 70 ? 9.947 -5.568 -18.884 1.00 76.31 70 ILE A N 1
ATOM 542 C CA . ILE A 1 70 ? 9.241 -6.732 -18.354 1.00 76.31 70 ILE A CA 1
ATOM 543 C C . ILE A 1 70 ? 7.763 -6.571 -18.698 1.00 76.31 70 ILE A C 1
ATOM 545 O O . ILE A 1 70 ? 7.129 -5.596 -18.302 1.00 76.31 70 ILE A O 1
ATOM 549 N N . ASP A 1 71 ? 7.235 -7.533 -19.445 1.00 71.25 71 ASP A N 1
ATOM 550 C CA . ASP A 1 71 ? 5.830 -7.571 -19.830 1.00 71.25 71 ASP A CA 1
ATOM 551 C C . ASP A 1 71 ? 5.016 -8.295 -18.750 1.00 71.25 71 ASP A C 1
ATOM 553 O O . ASP A 1 71 ? 5.237 -9.481 -18.487 1.00 71.25 71 ASP A O 1
ATOM 557 N N . ILE A 1 72 ? 4.120 -7.564 -18.089 1.00 64.00 72 ILE A N 1
ATOM 558 C CA . ILE A 1 72 ? 3.323 -8.060 -16.957 1.00 64.00 72 ILE A CA 1
ATOM 559 C C . ILE A 1 72 ? 2.155 -8.929 -17.449 1.00 64.00 72 ILE A C 1
ATOM 561 O O . ILE A 1 72 ? 1.724 -9.825 -16.729 1.00 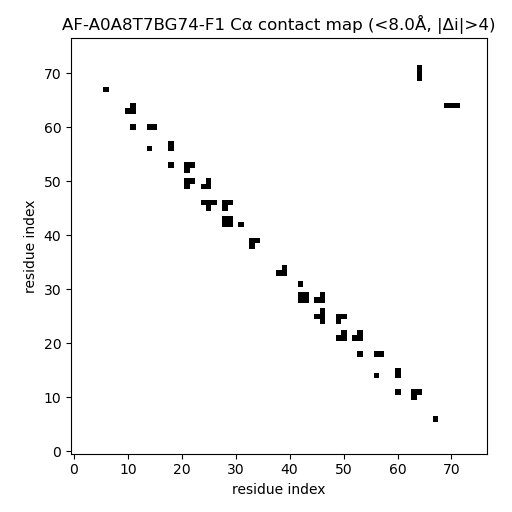64.00 72 ILE A O 1
ATOM 565 N N . ASP A 1 73 ? 1.732 -8.761 -18.708 1.00 61.12 73 ASP A N 1
ATOM 566 C CA . ASP A 1 73 ? 0.633 -9.516 -19.332 1.00 61.12 73 ASP A CA 1
ATOM 567 C C . ASP A 1 73 ? 1.008 -10.977 -19.659 1.00 61.12 73 ASP A C 1
ATOM 569 O O . ASP A 1 73 ? 0.208 -11.740 -20.199 1.00 61.12 73 ASP A O 1
ATOM 573 N N . ARG A 1 74 ? 2.242 -11.398 -19.350 1.00 50.28 74 ARG A N 1
ATOM 574 C CA . ARG A 1 74 ? 2.762 -12.748 -19.632 1.00 50.28 74 ARG A CA 1
ATOM 575 C C . ARG A 1 74 ? 2.953 -13.620 -18.391 1.00 50.28 74 ARG A C 1
ATOM 577 O O . ARG A 1 74 ? 3.524 -14.702 -18.516 1.00 50.28 74 ARG A O 1
ATOM 584 N N . LEU A 1 75 ? 2.520 -13.162 -17.215 1.00 52.38 75 LEU A N 1
ATOM 585 C CA . LEU A 1 75 ? 2.612 -13.926 -15.962 1.00 52.38 75 LEU A CA 1
ATOM 586 C C . LEU A 1 75 ? 1.387 -14.820 -15.701 1.00 52.38 75 LEU A C 1
ATOM 588 O O . LEU A 1 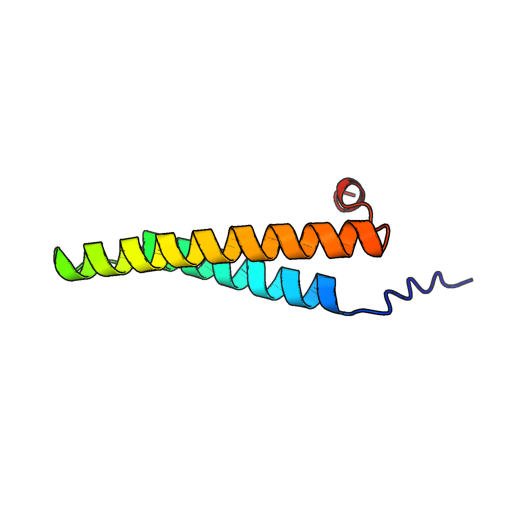75 ? 1.432 -15.657 -14.801 1.00 52.38 75 LEU A O 1
ATOM 592 N N . ASP A 1 76 ? 0.360 -14.711 -16.545 1.00 42.91 76 ASP A N 1
ATOM 593 C CA . ASP A 1 76 ? -0.833 -15.556 -16.536 1.00 42.91 76 ASP A CA 1
ATOM 594 C C . ASP A 1 76 ? -0.668 -16.687 -17.570 1.00 42.91 76 ASP A C 1
ATOM 596 O O . ASP A 1 76 ? -1.249 -16.664 -18.658 1.00 42.91 76 ASP A O 1
ATOM 600 N N . GLY A 1 77 ? 0.191 -17.659 -17.258 1.00 39.84 77 GLY A N 1
ATOM 601 C CA . GLY A 1 77 ? 0.424 -18.862 -18.065 1.00 39.84 77 GLY A CA 1
ATOM 602 C C . GLY A 1 77 ? 0.727 -20.074 -17.205 1.00 39.84 77 GLY A C 1
ATOM 603 O O . GLY A 1 77 ? 1.725 -20.008 -16.454 1.00 39.84 77 GLY A O 1
#

Foldseek 3Di:
DPPPPPPVDCLLVVLVVVLVVLVVLLVCLVPPDDPDPVSVVVSVVSNVVSVVVNVVSVVVSVVSCVVSVPDPVPPPD